Protein AF-A0A7S0KJA7-F1 (afdb_monomer_lite)

InterPro domains:
  IPR027417 P-loop containing nucleoside triphosphate hydrolase [G3DSA:3.40.50.300] (90-176)
  IPR027417 P-loop containing nucleoside triphosphate hydrolase [SSF52540] (2-174)
  IPR049730 SNF2/RAD5-like, C-terminal helicase domain [cd18793] (113-175)
  IPR050496 SNF2/RAD54 Helicase and DNA Repair [PTHR45629] (2-175)

Sequence (176 aa):
AWIPLEPAQCELYTKFCASKPVRDVVNKTGSAITCMNVLKKICDHPSTVCGTNDGDIDDTNVTDFADDENENDDDDAGARKSVAGEAALAVSTAARECSFDPGALADAEASCSSKTQFLMHMLERFRTQGHRALVFSQSQATLDVIQRNVERAGLSFLRVDGKVSADERHRRVTEL

pLDDT: mean 81.55, std 19.97, range [33.38, 97.31]

Radius of gyration: 19.19 Å; chains: 1; bounding box: 48×36×52 Å

Organism: NCBI:txid1486918

Structure (mmCIF, N/CA/C/O backbone):
data_AF-A0A7S0KJA7-F1
#
_entry.id   AF-A0A7S0KJA7-F1
#
loop_
_atom_site.group_PDB
_atom_site.id
_atom_site.type_symbol
_atom_site.label_atom_id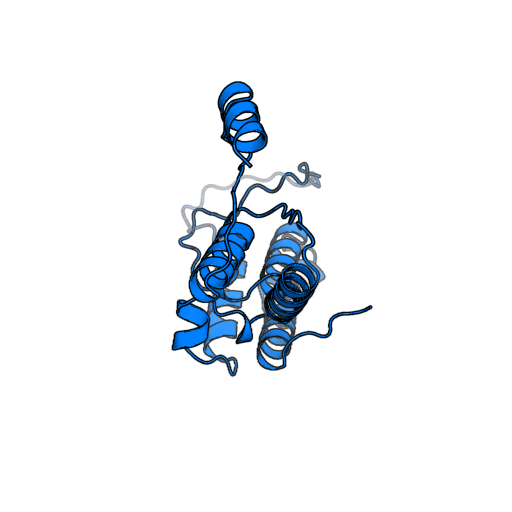
_atom_site.label_alt_id
_atom_site.label_comp_id
_atom_site.label_asym_id
_atom_site.label_entity_id
_atom_site.label_seq_id
_atom_site.pdbx_PDB_ins_code
_atom_site.Cartn_x
_atom_site.Cartn_y
_atom_site.Cartn_z
_atom_site.occupancy
_atom_site.B_iso_or_equiv
_atom_site.auth_seq_id
_atom_site.auth_comp_id
_atom_site.auth_asym_id
_atom_site.auth_atom_id
_atom_site.pdbx_PDB_model_num
ATOM 1 N N . ALA A 1 1 ? 4.912 -15.235 13.024 1.00 64.69 1 ALA A N 1
ATOM 2 C CA . ALA A 1 1 ? 4.269 -15.974 11.918 1.00 64.69 1 ALA A CA 1
ATOM 3 C C . ALA A 1 1 ? 4.645 -15.287 10.614 1.00 64.69 1 ALA A C 1
ATOM 5 O O . ALA A 1 1 ? 4.779 -14.069 10.624 1.00 64.69 1 ALA A O 1
ATOM 6 N N . TRP A 1 2 ? 4.867 -16.045 9.543 1.00 89.31 2 TRP A N 1
ATOM 7 C CA . TRP A 1 2 ? 5.149 -15.498 8.213 1.00 89.31 2 TRP A CA 1
ATOM 8 C C . TRP A 1 2 ? 3.829 -15.262 7.472 1.00 89.31 2 TRP A C 1
ATOM 10 O O . TRP A 1 2 ? 2.928 -16.090 7.584 1.00 89.31 2 TRP A O 1
ATOM 20 N N . ILE A 1 3 ? 3.711 -14.142 6.755 1.00 94.31 3 ILE A N 1
ATOM 21 C CA . ILE A 1 3 ? 2.515 -13.788 5.979 1.00 94.31 3 ILE A CA 1
ATOM 22 C C . ILE A 1 3 ? 2.831 -14.076 4.502 1.00 94.31 3 ILE A C 1
ATOM 24 O O . ILE A 1 3 ? 3.690 -13.386 3.947 1.00 94.31 3 ILE A O 1
ATOM 28 N N . PRO A 1 4 ? 2.221 -15.100 3.874 1.00 94.25 4 PRO A N 1
ATOM 29 C CA . PRO A 1 4 ? 2.377 -15.328 2.439 1.00 94.25 4 PRO A CA 1
ATOM 30 C C . PRO A 1 4 ? 1.702 -14.203 1.645 1.00 94.25 4 PRO A C 1
ATOM 32 O O . PRO A 1 4 ? 0.776 -13.578 2.151 1.00 94.25 4 PRO A O 1
ATOM 35 N N . LEU A 1 5 ? 2.167 -13.951 0.419 1.00 93.44 5 LEU A N 1
ATOM 36 C CA . LEU A 1 5 ? 1.543 -12.989 -0.495 1.00 93.44 5 LEU A CA 1
ATOM 37 C C . LEU A 1 5 ? 0.240 -13.553 -1.075 1.00 93.44 5 LEU A C 1
ATOM 39 O O . LEU A 1 5 ? 0.148 -14.749 -1.358 1.00 93.44 5 LEU A O 1
ATOM 43 N N . GLU A 1 6 ? -0.721 -12.668 -1.319 1.00 94.12 6 GLU A N 1
ATOM 44 C CA . GLU A 1 6 ? -1.989 -12.982 -1.973 1.00 94.12 6 GLU A CA 1
ATOM 45 C C . GLU A 1 6 ? -1.704 -13.397 -3.426 1.00 94.12 6 GLU A C 1
ATOM 47 O O . GLU A 1 6 ? -0.787 -12.831 -4.028 1.00 94.12 6 GLU A O 1
ATOM 52 N N . PRO A 1 7 ? -2.441 -14.338 -4.045 1.00 95.38 7 PRO A N 1
ATOM 53 C CA . PRO A 1 7 ? -2.116 -14.825 -5.387 1.00 95.38 7 PRO A CA 1
ATOM 54 C C . PRO A 1 7 ? -1.955 -13.716 -6.438 1.00 95.38 7 PRO A C 1
ATOM 56 O O . PRO A 1 7 ? -0.961 -13.713 -7.163 1.00 95.38 7 PRO A O 1
ATOM 59 N N . ALA A 1 8 ? -2.851 -12.722 -6.459 1.00 94.69 8 ALA A N 1
ATOM 60 C CA . ALA A 1 8 ? -2.749 -11.574 -7.367 1.00 94.69 8 ALA A CA 1
ATOM 61 C C . ALA A 1 8 ? -1.540 -10.667 -7.048 1.00 94.69 8 ALA A C 1
ATOM 63 O O . ALA A 1 8 ? -0.875 -10.145 -7.942 1.00 94.69 8 ALA A O 1
ATOM 64 N N . GLN A 1 9 ? -1.208 -10.514 -5.762 1.00 95.19 9 GLN A N 1
ATOM 65 C CA . GLN A 1 9 ? -0.035 -9.767 -5.297 1.00 95.19 9 GLN A CA 1
ATOM 66 C C . GLN A 1 9 ? 1.275 -10.475 -5.676 1.00 95.19 9 GLN A C 1
ATOM 68 O O . GLN A 1 9 ? 2.240 -9.824 -6.077 1.00 95.19 9 GLN A O 1
ATOM 73 N N . CYS A 1 10 ? 1.299 -11.806 -5.590 1.00 96.31 10 CYS A N 1
ATOM 74 C CA . CYS A 1 10 ? 2.405 -12.650 -6.027 1.00 96.31 10 CYS A CA 1
ATOM 75 C C . CYS A 1 10 ? 2.602 -12.558 -7.547 1.00 96.31 10 CYS A C 1
ATOM 77 O O . CYS A 1 10 ? 3.726 -12.365 -8.006 1.00 96.31 10 CYS A O 1
ATOM 79 N N . GLU A 1 11 ? 1.515 -12.604 -8.324 1.00 96.69 11 GLU A N 1
ATOM 80 C CA . GLU A 1 11 ? 1.558 -12.417 -9.777 1.00 96.69 11 GLU A CA 1
ATOM 81 C C . GLU A 1 11 ? 2.192 -11.069 -10.149 1.00 96.69 11 GLU A C 1
ATOM 83 O O . GLU A 1 11 ? 3.130 -11.026 -10.951 1.00 96.69 11 GLU A O 1
ATOM 88 N N . LEU A 1 12 ? 1.749 -9.980 -9.510 1.00 96.69 12 LEU A N 1
ATOM 89 C CA . LEU A 1 12 ? 2.311 -8.645 -9.714 1.00 96.69 12 LEU A CA 1
ATOM 90 C C . LEU A 1 12 ? 3.801 -8.593 -9.367 1.00 96.69 12 LEU A C 1
ATOM 92 O O . LEU A 1 12 ? 4.599 -8.062 -10.141 1.00 96.69 12 LEU A O 1
ATOM 96 N N . TYR A 1 13 ? 4.184 -9.169 -8.226 1.00 96.81 13 TYR A N 1
ATOM 97 C CA . TYR A 1 13 ? 5.579 -9.246 -7.798 1.00 96.81 13 TYR A CA 1
ATOM 98 C C . TYR A 1 13 ? 6.440 -9.962 -8.847 1.00 96.81 13 TYR A C 1
ATOM 100 O O . TYR A 1 13 ? 7.467 -9.436 -9.279 1.00 96.81 13 TYR A O 1
ATOM 108 N N . THR A 1 14 ? 6.008 -11.137 -9.314 1.00 97.12 14 THR A N 1
ATOM 109 C CA . THR A 1 14 ? 6.729 -11.918 -10.326 1.00 97.12 14 THR A CA 1
ATOM 110 C C . THR A 1 14 ? 6.819 -11.183 -11.662 1.00 97.12 14 THR A C 1
ATOM 112 O O . THR A 1 14 ? 7.899 -11.137 -12.254 1.00 97.12 14 THR A O 1
ATOM 115 N N . LYS A 1 15 ? 5.727 -10.562 -12.126 1.00 97.06 15 LYS A N 1
ATOM 116 C CA . LYS A 1 15 ? 5.728 -9.775 -13.368 1.00 97.06 15 LYS A CA 1
ATOM 117 C C . LYS A 1 15 ? 6.664 -8.572 -13.281 1.00 97.06 15 LYS A C 1
ATOM 119 O O . LYS A 1 15 ? 7.420 -8.326 -14.220 1.00 97.06 15 LYS A O 1
ATOM 124 N N . PHE A 1 16 ? 6.681 -7.858 -12.154 1.00 96.75 16 PHE A N 1
ATOM 125 C CA . PHE A 1 16 ? 7.612 -6.748 -11.963 1.00 96.75 16 PHE A CA 1
ATOM 126 C C . PHE A 1 16 ? 9.072 -7.224 -11.919 1.00 96.75 16 PHE A C 1
ATOM 128 O O . PHE A 1 16 ? 9.922 -6.611 -12.562 1.00 96.75 16 PHE A O 1
ATOM 135 N N . CYS A 1 17 ? 9.372 -8.354 -11.272 1.00 96.25 17 CYS A N 1
ATOM 136 C CA . CYS A 1 17 ? 10.713 -8.954 -11.296 1.00 96.25 17 CYS A CA 1
ATOM 137 C C . CYS A 1 17 ? 11.194 -9.325 -12.711 1.00 96.25 17 CYS A C 1
ATOM 139 O O . CYS A 1 17 ? 12.392 -9.279 -12.980 1.00 96.25 17 CYS A O 1
ATOM 141 N N . ALA A 1 18 ? 10.282 -9.662 -13.626 1.00 96.00 18 ALA A N 1
ATOM 142 C CA . ALA A 1 18 ? 10.599 -9.947 -15.028 1.00 96.00 18 ALA A CA 1
ATOM 143 C C . ALA A 1 18 ? 10.678 -8.687 -15.920 1.00 96.00 18 ALA A C 1
ATOM 145 O O . ALA A 1 18 ? 11.013 -8.776 -17.106 1.00 96.00 18 ALA A O 1
ATOM 146 N N . SER A 1 19 ? 10.361 -7.507 -15.381 1.00 95.62 19 SER A N 1
ATOM 147 C CA . SER A 1 19 ? 10.256 -6.265 -16.149 1.00 95.62 19 SER A CA 1
ATOM 148 C C . SER A 1 19 ? 11.617 -5.689 -16.568 1.00 95.62 19 SER A C 1
ATOM 150 O O . SER A 1 19 ? 12.672 -6.042 -16.037 1.00 95.62 19 SER A O 1
ATOM 152 N N . LYS A 1 20 ? 11.609 -4.779 -17.554 1.00 95.00 20 LYS A N 1
ATOM 153 C CA . LYS A 1 20 ? 12.817 -4.072 -18.018 1.00 95.00 20 LYS A CA 1
ATOM 154 C C . LYS A 1 20 ? 13.580 -3.365 -16.874 1.00 95.00 20 LYS A C 1
ATOM 156 O O . LYS A 1 20 ? 14.767 -3.646 -16.771 1.00 95.00 20 LYS A O 1
ATOM 161 N N . PRO A 1 21 ? 12.948 -2.571 -15.986 1.00 93.44 21 PRO A N 1
ATOM 162 C CA . PRO A 1 21 ? 13.641 -1.915 -14.872 1.00 93.44 21 PRO A CA 1
ATOM 163 C C . PRO A 1 21 ? 14.482 -2.863 -14.008 1.00 93.44 21 PRO A C 1
ATOM 165 O O . PRO A 1 21 ? 15.628 -2.560 -13.684 1.00 93.44 21 PRO A O 1
ATOM 168 N N . VAL A 1 22 ? 13.953 -4.047 -13.682 1.00 94.38 22 VAL A N 1
ATOM 169 C CA . VAL A 1 22 ? 14.683 -5.040 -12.877 1.00 94.38 22 VAL A CA 1
ATOM 170 C C . VAL A 1 22 ? 15.817 -5.680 -13.679 1.00 94.38 22 VAL A C 1
ATOM 172 O O . VAL A 1 22 ? 16.909 -5.873 -13.148 1.00 94.38 22 VAL A O 1
ATOM 175 N N . ARG A 1 23 ? 15.611 -5.953 -14.973 1.00 94.44 23 ARG A N 1
ATOM 176 C CA . ARG A 1 23 ? 16.692 -6.421 -15.859 1.00 94.44 23 ARG A CA 1
ATOM 177 C C . ARG A 1 23 ? 17.814 -5.391 -15.987 1.00 94.44 23 ARG A C 1
ATOM 179 O O . ARG A 1 23 ? 18.981 -5.770 -15.962 1.00 94.44 23 ARG A O 1
ATOM 186 N N . ASP A 1 24 ? 17.477 -4.108 -16.071 1.00 93.19 24 ASP A N 1
ATOM 187 C CA . ASP A 1 24 ? 18.458 -3.026 -16.157 1.00 93.19 24 ASP A CA 1
ATOM 188 C C . ASP A 1 24 ? 19.284 -2.932 -14.861 1.00 93.19 24 ASP A C 1
ATOM 190 O O . ASP A 1 24 ? 20.502 -2.759 -14.929 1.00 93.19 24 ASP A O 1
ATOM 194 N N . VAL A 1 25 ? 18.668 -3.153 -13.689 1.00 92.81 25 VAL A N 1
ATOM 195 C CA . VAL A 1 25 ? 19.376 -3.293 -12.399 1.00 92.81 25 VAL A CA 1
ATOM 196 C C . VAL A 1 25 ? 20.331 -4.486 -12.398 1.00 92.81 25 VAL A C 1
ATOM 198 O O . VAL A 1 25 ? 21.488 -4.338 -12.009 1.00 92.81 25 VAL A O 1
ATOM 201 N N . VAL A 1 26 ? 19.887 -5.660 -12.860 1.00 91.31 26 VAL A N 1
ATOM 202 C CA . VAL A 1 26 ? 20.742 -6.861 -12.954 1.00 91.31 26 VAL A CA 1
ATOM 203 C C . VAL A 1 26 ? 21.947 -6.616 -13.871 1.00 91.31 26 VAL A C 1
ATOM 205 O O . VAL A 1 26 ? 23.046 -7.087 -13.582 1.00 91.31 26 VAL A O 1
ATOM 208 N N . ASN A 1 27 ? 21.767 -5.817 -14.924 1.00 92.75 27 ASN A N 1
ATOM 209 C CA . ASN A 1 27 ? 22.825 -5.412 -15.848 1.00 92.75 27 ASN A CA 1
ATOM 210 C C . ASN A 1 27 ? 23.656 -4.206 -15.366 1.00 92.75 27 ASN A C 1
ATOM 212 O O . ASN A 1 27 ? 24.462 -3.697 -16.138 1.00 92.75 27 ASN A O 1
ATOM 216 N N . LYS A 1 28 ? 23.489 -3.749 -14.113 1.00 90.44 28 LYS A N 1
ATOM 217 C CA . LYS A 1 28 ? 24.178 -2.579 -13.520 1.00 90.44 28 LYS A CA 1
ATOM 218 C C . LYS A 1 28 ? 23.927 -1.247 -14.245 1.00 90.44 28 LYS A C 1
ATOM 220 O O . LYS A 1 28 ? 24.739 -0.336 -14.182 1.00 90.44 28 LYS A O 1
ATOM 225 N N . THR A 1 29 ? 22.794 -1.138 -14.931 1.00 87.38 29 THR A N 1
ATOM 226 C CA . THR A 1 29 ? 22.377 0.053 -15.700 1.00 87.38 29 THR A CA 1
ATOM 227 C C . THR A 1 29 ? 21.133 0.738 -15.126 1.00 87.38 29 THR A C 1
ATOM 229 O O . THR A 1 29 ? 20.703 1.765 -15.638 1.00 87.38 29 THR A O 1
ATOM 232 N N . GLY A 1 30 ? 20.535 0.173 -14.072 1.00 87.25 30 GLY A N 1
ATOM 233 C CA . GLY A 1 30 ? 19.319 0.677 -13.431 1.00 87.25 30 GLY A CA 1
ATOM 234 C C . GLY A 1 30 ? 19.496 0.955 -11.937 1.00 87.25 30 GLY A C 1
ATOM 235 O O . GLY A 1 30 ? 20.479 0.557 -11.318 1.00 87.25 30 GLY A O 1
ATOM 236 N N . SER A 1 31 ? 18.493 1.592 -11.327 1.00 91.69 31 SER A N 1
ATOM 237 C CA . SER A 1 31 ? 18.474 1.911 -9.893 1.00 91.69 31 SER A CA 1
ATOM 238 C C . SER A 1 31 ? 17.889 0.757 -9.074 1.00 91.69 31 SER A C 1
ATOM 240 O O . SER A 1 31 ? 16.672 0.529 -9.061 1.00 91.69 31 SER A O 1
ATOM 242 N N . ALA A 1 32 ? 18.755 0.036 -8.354 1.00 93.00 32 ALA A N 1
ATOM 243 C CA . ALA A 1 32 ? 18.346 -1.056 -7.469 1.00 93.00 32 ALA A CA 1
ATOM 244 C C . ALA A 1 32 ? 17.396 -0.574 -6.362 1.00 93.00 32 ALA A C 1
ATOM 246 O O . ALA A 1 32 ? 16.415 -1.249 -6.049 1.00 93.00 32 ALA A O 1
ATOM 247 N N . ILE A 1 33 ? 17.651 0.619 -5.815 1.00 90.94 33 ILE A N 1
ATOM 248 C CA . ILE A 1 33 ? 16.838 1.242 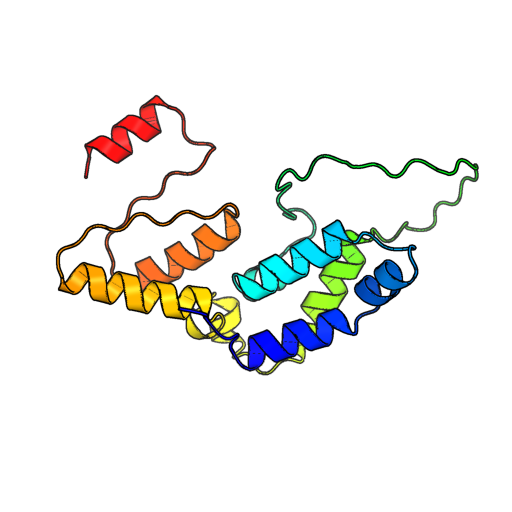-4.763 1.00 90.94 33 ILE A CA 1
ATOM 249 C C . ILE A 1 33 ? 15.416 1.506 -5.267 1.00 90.94 33 ILE A C 1
ATOM 251 O O . ILE A 1 33 ? 14.451 1.151 -4.592 1.00 90.94 33 ILE A O 1
ATOM 255 N N . THR A 1 34 ? 15.274 2.042 -6.483 1.00 91.81 34 THR A N 1
ATOM 256 C CA . THR A 1 34 ? 13.963 2.287 -7.105 1.00 91.81 34 THR A CA 1
ATOM 257 C C . THR A 1 34 ? 13.163 0.992 -7.231 1.00 91.81 34 THR A C 1
ATOM 259 O O . THR A 1 34 ? 12.028 0.914 -6.757 1.00 91.81 34 THR A O 1
ATOM 262 N N . CYS A 1 35 ? 13.762 -0.057 -7.805 1.00 93.38 35 CYS A N 1
ATOM 263 C CA . CYS A 1 35 ? 13.092 -1.351 -7.950 1.00 93.38 35 CYS A CA 1
ATOM 264 C C . CYS A 1 35 ? 12.742 -1.962 -6.587 1.00 93.38 35 CYS A C 1
ATOM 266 O O . CYS A 1 35 ? 11.647 -2.491 -6.407 1.00 93.38 35 CYS A O 1
ATOM 268 N N . MET A 1 36 ? 13.631 -1.841 -5.601 1.00 93.94 36 MET A N 1
ATOM 269 C CA . MET A 1 36 ? 13.389 -2.322 -4.244 1.00 93.94 36 MET A CA 1
ATOM 270 C C . MET A 1 36 ? 12.223 -1.593 -3.572 1.00 93.94 36 MET A C 1
ATOM 272 O O . MET A 1 36 ? 11.408 -2.232 -2.908 1.00 93.94 36 MET A O 1
ATOM 276 N N . ASN A 1 37 ? 12.101 -0.280 -3.762 1.00 91.81 37 ASN A N 1
ATOM 277 C CA . ASN A 1 37 ? 10.992 0.501 -3.220 1.00 91.81 37 ASN A CA 1
ATOM 278 C C . ASN A 1 37 ? 9.659 0.119 -3.874 1.00 91.81 37 ASN A C 1
ATOM 280 O O . ASN A 1 37 ? 8.661 -0.018 -3.169 1.00 91.81 37 ASN A O 1
ATOM 284 N N . VAL A 1 38 ? 9.642 -0.151 -5.183 1.00 94.06 38 VAL A N 1
ATOM 285 C CA . VAL A 1 38 ? 8.450 -0.696 -5.855 1.00 94.06 38 VAL A CA 1
ATOM 286 C C . VAL A 1 38 ? 8.074 -2.064 -5.281 1.00 94.06 38 VAL A C 1
ATOM 288 O O . VAL A 1 38 ? 6.918 -2.274 -4.921 1.00 94.06 38 VAL A O 1
ATOM 291 N N . LEU A 1 39 ? 9.040 -2.973 -5.105 1.00 95.31 39 LEU A N 1
ATOM 292 C CA . LEU A 1 39 ? 8.797 -4.292 -4.505 1.00 95.31 39 LEU A CA 1
ATOM 293 C C . LEU A 1 39 ? 8.253 -4.187 -3.071 1.00 95.31 39 LEU A C 1
ATOM 295 O O . LEU A 1 39 ? 7.325 -4.911 -2.713 1.00 95.31 39 LEU A O 1
ATOM 299 N N . LYS A 1 40 ? 8.781 -3.264 -2.255 1.00 94.06 40 LYS A N 1
ATOM 300 C CA . LYS A 1 40 ? 8.253 -2.986 -0.907 1.00 94.06 40 LYS A CA 1
ATOM 301 C C . LYS A 1 40 ? 6.794 -2.532 -0.969 1.00 94.06 40 LYS A C 1
ATOM 303 O O . LYS A 1 40 ? 5.964 -3.111 -0.273 1.00 94.06 40 LYS A O 1
ATOM 308 N N . LYS A 1 41 ? 6.475 -1.572 -1.844 1.00 93.44 41 LYS A N 1
ATOM 309 C CA . LYS A 1 41 ? 5.111 -1.057 -2.027 1.00 93.44 41 LYS A CA 1
ATOM 310 C C . LYS A 1 41 ? 4.139 -2.140 -2.510 1.00 93.44 41 LYS A C 1
ATOM 312 O O . LYS A 1 41 ? 3.040 -2.234 -1.969 1.00 93.44 41 LYS A O 1
ATOM 317 N N . ILE A 1 42 ? 4.552 -3.009 -3.442 1.00 94.81 42 ILE A N 1
ATOM 318 C CA . ILE A 1 42 ? 3.761 -4.184 -3.857 1.00 94.81 42 ILE A CA 1
ATOM 319 C C . ILE A 1 42 ? 3.430 -5.040 -2.635 1.00 94.81 42 ILE A C 1
ATOM 321 O O . ILE A 1 42 ? 2.270 -5.393 -2.453 1.00 94.81 42 ILE A O 1
ATOM 325 N N . CYS A 1 43 ? 4.422 -5.343 -1.789 1.00 94.25 43 CYS A N 1
ATOM 326 C CA . CYS A 1 43 ? 4.247 -6.144 -0.577 1.00 94.25 43 CYS A CA 1
ATOM 327 C C . CYS A 1 43 ? 3.390 -5.462 0.503 1.00 94.25 43 CYS A C 1
ATOM 329 O O . CYS A 1 43 ? 2.804 -6.164 1.325 1.00 94.25 43 CYS A O 1
ATOM 331 N N . ASP A 1 44 ? 3.370 -4.130 0.576 1.00 93.50 44 ASP A N 1
ATOM 332 C CA . ASP A 1 44 ? 2.537 -3.376 1.522 1.00 93.50 44 ASP A CA 1
ATOM 333 C C . ASP A 1 44 ? 1.093 -3.297 1.038 1.00 93.50 44 ASP A C 1
ATOM 335 O O . ASP A 1 44 ? 0.196 -3.812 1.709 1.00 93.50 44 ASP A O 1
ATOM 339 N N . HIS A 1 45 ? 0.859 -2.722 -0.142 1.00 94.69 45 HIS A N 1
ATOM 340 C CA . HIS A 1 45 ? -0.446 -2.756 -0.789 1.00 94.69 45 HIS A CA 1
ATOM 341 C C . HIS A 1 45 ? -0.363 -2.401 -2.289 1.00 94.69 45 HIS A C 1
ATOM 343 O O . HIS A 1 45 ? 0.094 -1.302 -2.618 1.00 94.69 45 HIS A O 1
ATOM 349 N N . PRO A 1 46 ? -0.885 -3.235 -3.212 1.00 93.69 46 PRO A N 1
ATOM 350 C CA . PRO A 1 46 ? -0.810 -2.989 -4.660 1.00 93.69 46 PRO A CA 1
ATOM 351 C C . PRO A 1 46 ? -1.415 -1.658 -5.137 1.00 93.69 46 PRO A C 1
ATOM 353 O O . PRO A 1 46 ? -0.905 -1.054 -6.077 1.00 93.69 46 PRO A O 1
ATOM 356 N N . SER A 1 47 ? -2.450 -1.130 -4.475 1.00 93.12 47 SER A N 1
ATOM 357 C CA . SER A 1 47 ? -3.020 0.181 -4.849 1.00 93.12 47 SER A CA 1
ATOM 358 C C . SER A 1 47 ? -2.006 1.335 -4.752 1.00 93.12 47 SER A C 1
ATOM 360 O O . SER A 1 47 ? -2.114 2.307 -5.497 1.00 93.12 47 SER A O 1
ATOM 362 N N . THR A 1 48 ? -0.976 1.208 -3.905 1.00 90.31 48 THR A N 1
ATOM 363 C CA . THR A 1 48 ? 0.063 2.237 -3.712 1.00 90.31 48 THR A CA 1
ATOM 364 C C . THR A 1 48 ? 1.047 2.343 -4.878 1.00 90.31 48 THR A C 1
ATOM 366 O O . THR A 1 48 ? 1.758 3.339 -4.975 1.00 90.31 48 THR A O 1
ATOM 369 N N . VAL A 1 49 ? 1.094 1.342 -5.764 1.00 86.38 49 VAL A N 1
ATOM 370 C CA . VAL A 1 49 ? 1.885 1.364 -7.011 1.00 86.38 49 VAL A CA 1
ATOM 371 C C . VAL A 1 49 ? 1.024 1.567 -8.259 1.00 86.38 49 VAL A C 1
ATOM 373 O O . VAL A 1 49 ? 1.548 1.809 -9.343 1.00 86.38 49 VAL A O 1
ATOM 376 N N . CYS A 1 50 ? -0.301 1.467 -8.123 1.00 74.75 50 CYS A N 1
ATOM 377 C CA . CYS A 1 50 ? -1.244 1.618 -9.234 1.00 74.75 50 CYS A CA 1
ATOM 378 C C . CYS A 1 50 ? -1.806 3.041 -9.363 1.00 74.75 50 CYS A C 1
ATOM 380 O O . CYS A 1 50 ? -2.315 3.387 -10.424 1.00 74.75 50 CYS A O 1
ATOM 382 N N . GLY A 1 51 ? -1.743 3.849 -8.298 1.00 60.84 51 GLY A N 1
ATOM 383 C CA . GLY A 1 51 ? -2.329 5.194 -8.243 1.00 60.84 51 GLY A CA 1
ATOM 384 C C . GLY A 1 51 ? -1.330 6.351 -8.172 1.00 60.84 51 GLY A C 1
ATOM 385 O O . GLY A 1 51 ? -1.754 7.489 -7.984 1.00 60.84 51 GLY A O 1
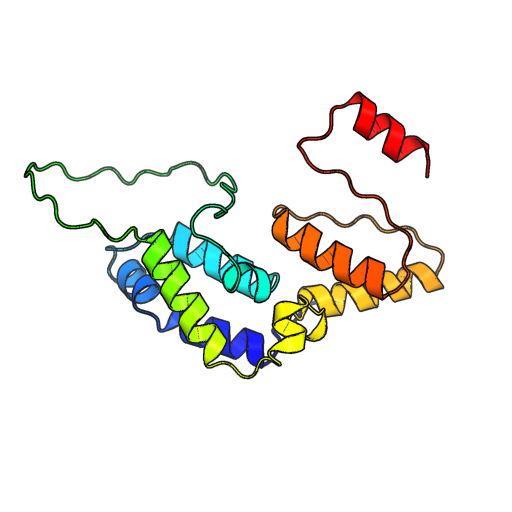ATOM 386 N N . THR A 1 52 ? -0.022 6.102 -8.275 1.00 49.59 52 THR A N 1
ATOM 387 C CA . THR A 1 52 ? 0.969 7.184 -8.224 1.00 49.59 52 THR A CA 1
ATOM 388 C C . THR A 1 52 ? 0.909 7.998 -9.510 1.00 49.59 52 THR A C 1
ATOM 390 O O . THR A 1 52 ? 1.443 7.586 -10.537 1.00 49.59 52 THR A O 1
ATOM 393 N N . ASN A 1 53 ? 0.294 9.179 -9.432 1.00 41.81 53 ASN A N 1
ATOM 394 C CA . ASN A 1 53 ? 0.760 10.308 -10.228 1.00 41.81 53 ASN A CA 1
ATOM 395 C C . ASN A 1 53 ? 2.249 10.513 -9.891 1.00 41.81 53 ASN A C 1
ATOM 397 O O . ASN A 1 53 ? 2.627 10.379 -8.727 1.00 41.81 53 ASN A O 1
ATOM 401 N N . ASP A 1 54 ? 3.061 10.805 -10.905 1.00 40.31 54 ASP A N 1
ATOM 402 C CA . ASP A 1 54 ? 4.538 10.864 -10.956 1.00 40.31 54 ASP A CA 1
ATOM 403 C C . ASP A 1 54 ? 5.294 11.629 -9.829 1.00 40.31 54 ASP A C 1
ATOM 405 O O . ASP A 1 54 ? 6.514 11.751 -9.898 1.00 40.31 54 ASP A O 1
ATOM 409 N N . GLY A 1 55 ? 4.629 12.151 -8.790 1.00 40.91 55 GLY A N 1
ATOM 410 C CA . GLY A 1 55 ? 5.216 13.013 -7.754 1.00 40.91 55 GLY A CA 1
ATOM 411 C C . GLY A 1 55 ? 5.361 12.429 -6.340 1.00 40.91 55 GLY A C 1
ATOM 412 O O . GLY A 1 55 ? 6.112 12.998 -5.559 1.00 40.91 55 GLY A O 1
ATOM 413 N N . ASP A 1 56 ? 4.702 11.313 -5.998 1.00 41.25 56 ASP A N 1
ATOM 414 C CA . ASP A 1 56 ? 4.681 10.771 -4.618 1.00 41.25 56 ASP A CA 1
ATOM 415 C C . ASP A 1 56 ? 5.461 9.447 -4.478 1.00 41.25 56 ASP A C 1
ATOM 417 O O . ASP A 1 56 ? 5.050 8.483 -3.810 1.00 41.25 56 ASP A O 1
ATOM 421 N N . ILE A 1 57 ? 6.637 9.365 -5.104 1.00 49.97 57 ILE A N 1
ATOM 422 C CA . ILE A 1 57 ? 7.662 8.455 -4.588 1.00 49.97 57 ILE A CA 1
ATOM 423 C C . ILE A 1 57 ? 8.179 9.118 -3.321 1.00 49.97 57 ILE A C 1
ATOM 425 O O . ILE A 1 57 ? 9.105 9.911 -3.365 1.00 49.97 57 ILE A O 1
ATOM 429 N N . ASP A 1 58 ? 7.494 8.824 -2.216 1.00 41.59 58 ASP A N 1
ATOM 430 C CA . ASP A 1 58 ? 7.938 9.103 -0.857 1.00 41.59 58 ASP A CA 1
ATOM 431 C C . ASP A 1 58 ? 9.455 8.883 -0.788 1.00 41.59 58 ASP A C 1
ATOM 433 O O . ASP A 1 58 ? 9.926 7.750 -0.961 1.00 41.59 58 ASP A O 1
ATOM 437 N N . ASP A 1 59 ? 10.185 9.988 -0.608 1.00 42.06 59 ASP A N 1
ATOM 438 C CA . ASP A 1 59 ? 11.590 10.074 -0.219 1.00 42.06 59 ASP A CA 1
ATOM 439 C C . ASP A 1 59 ? 11.737 9.415 1.159 1.00 42.06 59 ASP A C 1
ATOM 441 O O . ASP A 1 59 ? 12.083 10.039 2.168 1.00 42.06 59 ASP A O 1
ATOM 445 N N . THR A 1 60 ? 11.450 8.116 1.245 1.00 40.72 60 THR A N 1
ATOM 446 C CA . THR A 1 60 ? 11.851 7.297 2.374 1.00 40.72 60 THR A CA 1
ATOM 447 C C . THR A 1 60 ? 13.361 7.191 2.287 1.00 40.72 60 THR A C 1
ATOM 449 O O . THR A 1 60 ? 13.880 6.245 1.697 1.00 40.72 60 THR A O 1
ATOM 452 N N . ASN A 1 61 ? 14.022 8.225 2.812 1.00 39.62 61 ASN A N 1
ATOM 453 C CA . ASN A 1 61 ? 15.417 8.334 3.207 1.00 39.62 61 ASN A CA 1
ATOM 454 C C . ASN A 1 61 ? 16.131 6.976 3.218 1.00 39.62 61 ASN A C 1
ATOM 456 O O . ASN A 1 61 ? 16.254 6.320 4.253 1.00 39.62 61 ASN A O 1
ATOM 460 N N . VAL A 1 62 ? 16.635 6.572 2.058 1.00 40.09 62 VAL A N 1
ATOM 461 C CA . VAL A 1 62 ? 17.861 5.797 1.977 1.00 40.09 62 VAL A CA 1
ATOM 462 C C . VAL A 1 62 ? 18.831 6.789 1.389 1.00 40.09 62 VAL A C 1
ATOM 464 O O . VAL A 1 62 ? 18.716 7.155 0.224 1.00 40.09 62 VAL A O 1
ATOM 467 N N . THR A 1 63 ? 19.686 7.304 2.267 1.00 33.38 63 THR A N 1
ATOM 468 C CA . THR A 1 63 ? 20.826 8.141 1.924 1.00 33.38 63 THR A CA 1
ATOM 469 C C . THR A 1 63 ? 21.454 7.638 0.639 1.00 33.38 63 THR A C 1
ATOM 471 O O . THR A 1 63 ? 21.819 6.464 0.544 1.00 33.38 63 THR A O 1
ATOM 474 N N . ASP A 1 64 ? 21.515 8.554 -0.313 1.00 33.41 64 ASP A N 1
ATOM 475 C CA . ASP A 1 64 ? 22.294 8.517 -1.532 1.00 33.41 64 ASP A CA 1
ATOM 476 C C . ASP A 1 64 ? 23.669 7.883 -1.260 1.00 33.41 64 ASP A C 1
ATOM 478 O O . ASP A 1 64 ? 24.592 8.526 -0.763 1.00 33.41 64 ASP A O 1
ATOM 482 N N . PHE A 1 65 ? 23.788 6.581 -1.516 1.00 34.50 65 PHE A N 1
ATOM 483 C CA . PHE A 1 65 ? 25.070 6.002 -1.881 1.00 34.50 65 PHE A CA 1
ATOM 484 C C . PHE A 1 65 ? 25.150 6.195 -3.385 1.00 34.50 65 PHE A C 1
ATOM 486 O O . PHE A 1 65 ? 24.808 5.305 -4.163 1.00 34.50 65 PHE A O 1
ATOM 493 N N . ALA A 1 66 ? 25.497 7.423 -3.760 1.00 38.22 66 ALA A N 1
ATOM 494 C CA . ALA A 1 66 ? 25.975 7.729 -5.084 1.00 38.22 66 ALA A CA 1
ATOM 495 C C . ALA A 1 66 ? 27.200 6.839 -5.324 1.00 38.22 66 ALA A C 1
ATOM 497 O O . ALA A 1 66 ? 28.261 7.060 -4.739 1.00 38.22 66 ALA A O 1
ATOM 498 N N . ASP A 1 67 ? 27.030 5.806 -6.148 1.00 34.53 67 ASP A N 1
ATOM 499 C CA . ASP A 1 67 ? 28.149 5.252 -6.895 1.00 34.53 67 ASP A CA 1
ATOM 500 C C . ASP A 1 67 ? 28.517 6.320 -7.931 1.00 34.53 67 ASP A C 1
ATOM 502 O O . ASP A 1 67 ? 27.910 6.445 -8.998 1.00 34.53 67 ASP A O 1
ATOM 506 N N . ASP A 1 68 ? 29.461 7.160 -7.519 1.00 44.12 68 ASP A N 1
ATOM 507 C CA . ASP A 1 68 ? 30.323 7.938 -8.391 1.00 44.12 68 ASP A CA 1
ATOM 508 C C . ASP A 1 68 ? 31.005 6.978 -9.378 1.00 44.12 68 ASP A C 1
ATOM 510 O O . ASP A 1 68 ? 31.634 6.011 -8.954 1.00 44.12 68 ASP A O 1
ATOM 514 N N . GLU A 1 69 ? 30.779 7.194 -10.676 1.00 41.25 69 GLU A N 1
ATOM 515 C CA . GLU A 1 69 ? 31.787 7.154 -11.748 1.00 41.25 69 GLU A CA 1
ATOM 516 C C . GLU A 1 69 ? 31.104 7.139 -13.133 1.00 41.25 69 GLU A C 1
ATOM 518 O O . GLU A 1 69 ? 30.751 6.086 -13.674 1.00 41.25 69 GLU A O 1
ATOM 523 N N . ASN A 1 70 ? 30.940 8.321 -13.739 1.00 34.59 70 ASN A N 1
ATOM 524 C CA . ASN A 1 70 ? 31.629 8.713 -14.984 1.00 34.59 70 ASN A CA 1
ATOM 525 C C . ASN A 1 70 ? 31.026 9.992 -15.589 1.00 34.59 70 ASN A C 1
ATOM 527 O O . ASN A 1 70 ? 29.868 10.029 -16.010 1.00 34.59 70 ASN A O 1
ATOM 531 N N . GLU A 1 71 ? 31.874 11.016 -15.683 1.00 52.22 71 GLU A N 1
ATOM 532 C CA . GLU A 1 71 ? 31.729 12.180 -16.557 1.00 52.22 71 GLU A CA 1
ATOM 533 C C . GLU A 1 71 ? 31.684 11.753 -18.034 1.00 52.22 71 GLU A C 1
ATOM 535 O O . GLU A 1 71 ? 32.445 10.878 -18.449 1.00 52.22 71 GLU A O 1
ATOM 540 N N . ASN A 1 72 ? 30.818 12.386 -18.832 1.00 35.66 72 ASN A N 1
ATOM 541 C CA . ASN A 1 72 ? 31.177 13.027 -20.105 1.00 35.66 72 ASN A CA 1
ATOM 542 C C . ASN A 1 72 ? 29.967 13.770 -20.702 1.00 35.66 72 ASN A C 1
ATOM 544 O O . ASN A 1 72 ? 28.838 13.275 -20.682 1.00 35.66 72 ASN A O 1
ATOM 548 N N .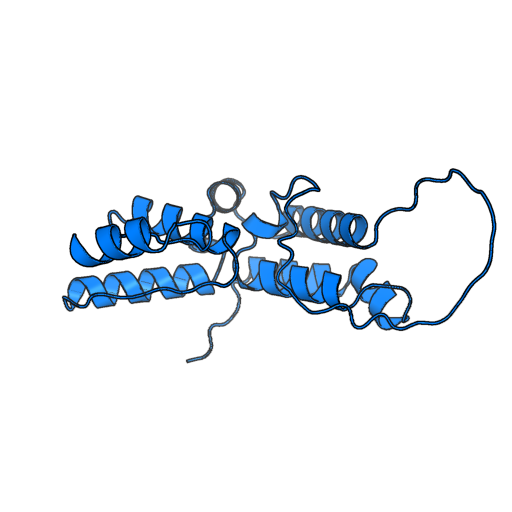 ASP A 1 73 ? 30.259 14.968 -21.206 1.00 52.31 73 ASP A N 1
ATOM 549 C CA . ASP A 1 73 ? 29.388 15.900 -21.923 1.00 52.31 73 ASP A CA 1
ATOM 550 C C . ASP A 1 73 ? 28.665 15.272 -23.127 1.00 52.31 73 ASP A C 1
ATOM 552 O O . ASP A 1 73 ? 29.261 14.505 -23.879 1.00 52.31 73 ASP A O 1
ATOM 556 N N . ASP A 1 74 ? 27.399 15.649 -23.332 1.00 39.53 74 ASP A N 1
ATOM 557 C CA . ASP A 1 74 ? 26.930 16.245 -24.593 1.00 39.53 74 ASP A CA 1
ATOM 558 C C . ASP A 1 74 ? 25.442 16.636 -24.486 1.00 39.53 74 ASP A C 1
ATOM 560 O O . ASP A 1 74 ? 24.589 15.884 -23.997 1.00 39.53 74 ASP A O 1
ATOM 564 N N . ASP A 1 75 ? 25.144 17.852 -24.942 1.00 47.47 75 ASP A N 1
ATOM 565 C CA . ASP A 1 75 ? 23.807 18.421 -25.097 1.00 47.47 75 ASP A CA 1
ATOM 566 C C . ASP A 1 75 ? 22.974 17.603 -26.107 1.00 47.47 75 ASP A C 1
ATOM 568 O O . ASP A 1 75 ? 23.076 17.801 -27.317 1.00 47.47 75 ASP A O 1
ATOM 572 N N . ASP A 1 76 ? 22.086 16.728 -25.624 1.00 39.75 76 ASP A N 1
ATOM 573 C CA . ASP A 1 76 ? 20.970 16.201 -26.419 1.00 39.75 76 ASP A CA 1
ATOM 574 C C . ASP A 1 76 ? 19.652 16.334 -25.648 1.00 39.75 76 ASP A C 1
ATOM 576 O O . ASP A 1 76 ? 19.414 15.697 -24.618 1.00 39.75 76 ASP A O 1
ATOM 580 N N . ALA A 1 77 ? 18.770 17.186 -26.170 1.00 42.44 77 ALA A N 1
ATOM 581 C CA . ALA A 1 77 ? 17.423 17.448 -25.674 1.00 42.44 77 ALA A CA 1
ATOM 582 C C . ALA A 1 77 ? 16.445 16.304 -26.025 1.00 42.44 77 ALA A C 1
ATOM 584 O O . ALA A 1 77 ? 15.312 16.536 -26.454 1.00 42.44 77 ALA A O 1
ATOM 585 N N . GLY A 1 78 ? 16.875 15.057 -25.833 1.00 41.16 78 GLY A N 1
ATOM 586 C CA . GLY A 1 78 ? 16.040 13.864 -25.841 1.00 41.16 78 GLY A CA 1
ATOM 587 C C . GLY A 1 78 ? 15.561 13.569 -24.422 1.00 41.16 78 GLY A C 1
ATOM 588 O O . GLY A 1 78 ? 16.362 13.464 -23.498 1.00 41.16 78 GLY A O 1
ATOM 589 N N . ALA A 1 79 ? 14.247 13.455 -24.224 1.00 45.50 79 ALA A N 1
ATOM 590 C CA . ALA A 1 79 ? 13.626 13.179 -22.929 1.00 45.50 79 ALA A CA 1
ATOM 591 C C . ALA A 1 79 ? 14.324 12.018 -22.189 1.00 45.50 79 ALA A C 1
ATOM 593 O O . ALA A 1 79 ? 14.088 10.848 -22.496 1.00 45.50 79 ALA A O 1
ATOM 594 N N . ARG A 1 80 ? 15.169 12.335 -21.197 1.00 49.81 80 ARG A N 1
ATOM 595 C CA . ARG A 1 80 ? 15.739 11.349 -20.272 1.00 49.81 80 ARG A CA 1
ATOM 596 C C . ARG A 1 80 ? 14.566 10.703 -19.534 1.00 49.81 80 ARG A C 1
ATOM 598 O O . ARG A 1 80 ? 14.016 11.294 -18.606 1.00 49.81 80 ARG A O 1
ATOM 605 N N . LYS A 1 81 ? 14.125 9.518 -19.971 1.00 61.50 81 LYS A N 1
ATOM 606 C CA . LYS A 1 81 ? 13.147 8.725 -19.219 1.00 61.50 81 LYS A CA 1
ATOM 607 C C . LYS A 1 81 ? 13.761 8.434 -17.856 1.00 61.50 81 LYS A C 1
ATOM 609 O O . LYS A 1 81 ? 14.772 7.746 -17.761 1.00 61.50 81 LYS A O 1
ATOM 614 N N . SER A 1 82 ? 13.177 9.006 -16.808 1.00 82.56 82 SER A N 1
ATOM 615 C CA . SER A 1 82 ? 13.608 8.731 -15.441 1.00 82.56 82 SER A CA 1
ATOM 616 C C . SER A 1 82 ? 13.450 7.237 -15.152 1.00 82.56 82 SER A C 1
ATOM 618 O O . SER A 1 82 ? 12.392 6.666 -15.424 1.00 82.56 82 SER A O 1
ATOM 620 N N . VAL A 1 83 ? 14.475 6.616 -14.560 1.00 81.94 83 VAL A N 1
ATOM 621 C CA . VAL A 1 83 ? 14.449 5.208 -14.116 1.00 81.94 83 VAL A CA 1
ATOM 622 C C . VAL A 1 83 ? 13.245 4.941 -13.204 1.00 81.94 83 VAL A C 1
ATOM 624 O O . VAL A 1 83 ? 12.627 3.878 -13.271 1.00 81.94 83 VAL A O 1
ATOM 627 N N . ALA A 1 84 ? 12.865 5.934 -12.396 1.00 85.62 84 ALA A N 1
ATOM 628 C CA . ALA A 1 84 ? 11.675 5.886 -11.558 1.00 85.62 84 ALA A CA 1
ATOM 629 C C . ALA A 1 84 ? 10.377 5.837 -12.377 1.00 85.62 84 ALA A C 1
ATOM 631 O O . ALA A 1 84 ? 9.504 5.023 -12.079 1.00 85.62 84 ALA A O 1
ATOM 632 N N . GLY A 1 85 ? 10.278 6.638 -13.441 1.00 86.50 85 GLY A N 1
ATOM 633 C CA . GLY A 1 85 ? 9.128 6.633 -14.348 1.00 86.50 85 GLY A CA 1
ATOM 634 C C . GLY A 1 85 ? 8.999 5.316 -15.118 1.00 86.50 85 GLY A C 1
ATOM 635 O O . GLY A 1 85 ? 7.898 4.792 -15.275 1.00 86.50 85 GLY A O 1
ATOM 636 N N . GLU A 1 86 ? 10.117 4.716 -15.538 1.00 89.12 86 GLU A N 1
ATOM 637 C CA . GLU A 1 86 ? 10.093 3.394 -16.176 1.00 89.12 86 GLU A CA 1
ATOM 638 C C . GLU A 1 86 ? 9.648 2.292 -15.207 1.00 89.12 86 GLU A C 1
ATOM 640 O O . GLU A 1 86 ? 8.847 1.431 -15.579 1.00 89.12 86 GLU A O 1
ATOM 645 N N . ALA A 1 87 ? 10.122 2.331 -13.957 1.00 90.62 87 ALA A N 1
ATOM 646 C CA . ALA A 1 87 ? 9.699 1.407 -12.909 1.00 90.62 87 ALA A CA 1
ATOM 647 C C . ALA A 1 87 ? 8.208 1.554 -12.576 1.00 90.62 87 ALA A C 1
ATOM 649 O O . ALA A 1 87 ? 7.504 0.543 -12.504 1.00 90.62 87 ALA A O 1
ATOM 650 N N . ALA A 1 88 ? 7.720 2.790 -12.438 1.00 90.12 88 ALA A N 1
ATOM 651 C CA . ALA A 1 88 ? 6.311 3.095 -12.205 1.00 90.12 88 ALA A CA 1
ATOM 652 C C . ALA A 1 88 ? 5.429 2.584 -13.356 1.00 90.12 88 ALA A C 1
ATOM 654 O O . ALA A 1 88 ? 4.477 1.837 -13.134 1.00 90.12 88 ALA A O 1
ATOM 655 N N . LEU A 1 89 ? 5.797 2.882 -14.604 1.00 90.25 89 LEU A N 1
ATOM 656 C CA . LEU A 1 89 ? 5.048 2.417 -15.769 1.00 90.25 89 LEU A CA 1
ATOM 657 C C . LEU A 1 89 ? 5.028 0.885 -15.868 1.00 90.25 89 LEU A C 1
ATOM 659 O O . LEU A 1 89 ? 3.987 0.298 -16.175 1.00 90.25 89 LEU A O 1
ATOM 663 N N . ALA A 1 90 ? 6.158 0.226 -15.594 1.00 93.44 90 ALA A N 1
ATOM 664 C CA . ALA A 1 90 ? 6.253 -1.228 -15.620 1.00 93.44 90 ALA A CA 1
ATOM 665 C C . ALA A 1 90 ? 5.344 -1.883 -14.570 1.00 93.44 90 ALA A C 1
ATOM 667 O O . ALA A 1 90 ? 4.617 -2.821 -14.902 1.00 93.44 90 ALA A O 1
ATOM 668 N N . VAL A 1 91 ? 5.342 -1.385 -13.327 1.00 93.31 91 VAL A N 1
ATOM 669 C CA . VAL A 1 91 ? 4.491 -1.948 -12.268 1.00 93.31 91 VAL A CA 1
ATOM 670 C C . VAL A 1 91 ? 3.011 -1.665 -12.511 1.00 93.31 91 VAL A C 1
ATOM 672 O O . VAL A 1 91 ? 2.198 -2.573 -12.355 1.00 93.31 91 VAL A O 1
ATOM 675 N N . SER A 1 92 ? 2.643 -0.465 -12.970 1.00 90.56 92 SER A N 1
ATOM 676 C CA . SER A 1 92 ? 1.245 -0.154 -13.288 1.00 90.56 92 SER A CA 1
ATOM 677 C C . SER A 1 92 ? 0.732 -0.976 -14.474 1.00 90.56 92 SER A C 1
ATOM 679 O O . SER A 1 92 ? -0.411 -1.427 -14.460 1.00 90.56 92 SER A O 1
ATOM 681 N N . THR A 1 93 ? 1.570 -1.224 -15.487 1.00 91.56 93 THR A N 1
ATOM 682 C CA . THR A 1 93 ? 1.214 -2.104 -16.614 1.00 91.56 93 THR A CA 1
ATOM 683 C C . THR A 1 93 ? 1.023 -3.540 -16.136 1.00 91.56 93 THR A C 1
ATOM 685 O O . THR A 1 93 ? -0.017 -4.136 -16.403 1.00 91.56 93 THR A O 1
ATOM 688 N N . ALA A 1 94 ? 1.970 -4.066 -15.351 1.00 93.56 94 ALA A N 1
ATOM 689 C CA . ALA A 1 94 ? 1.874 -5.409 -14.789 1.00 93.56 94 ALA A CA 1
ATOM 690 C C . ALA A 1 94 ? 0.617 -5.584 -13.921 1.00 93.56 94 ALA A C 1
ATOM 692 O O . ALA A 1 94 ? -0.061 -6.603 -14.032 1.00 93.56 94 ALA A O 1
ATOM 693 N N . ALA A 1 95 ? 0.265 -4.588 -13.102 1.00 91.62 95 ALA A N 1
ATOM 694 C CA . ALA A 1 95 ? -0.898 -4.650 -12.219 1.00 91.62 95 ALA A CA 1
ATOM 695 C C . ALA A 1 95 ? -2.223 -4.782 -12.979 1.00 91.62 95 ALA A C 1
ATOM 697 O O . ALA A 1 95 ? -3.103 -5.516 -12.537 1.00 91.62 95 ALA A O 1
ATOM 698 N N . ARG A 1 96 ? -2.349 -4.137 -14.147 1.00 89.12 96 ARG A N 1
ATOM 699 C CA . ARG A 1 96 ? -3.543 -4.235 -15.009 1.00 89.12 96 ARG A CA 1
ATOM 700 C C . ARG A 1 96 ? -3.738 -5.620 -15.616 1.00 89.12 96 ARG A C 1
ATOM 702 O O . ARG A 1 96 ? -4.847 -5.957 -16.011 1.00 89.12 96 ARG A O 1
ATOM 709 N N . GLU A 1 97 ? -2.666 -6.393 -15.721 1.00 91.06 97 GLU A N 1
ATOM 710 C CA . GLU A 1 97 ? -2.697 -7.759 -16.236 1.00 91.06 97 GLU A CA 1
ATOM 711 C C . GLU A 1 97 ? -2.861 -8.804 -15.127 1.00 91.06 97 GLU A C 1
ATOM 713 O O . GLU A 1 97 ? -2.953 -9.989 -15.437 1.00 91.06 97 GLU A O 1
ATOM 718 N N . CYS A 1 98 ? -2.803 -8.407 -13.854 1.00 93.25 98 CYS A N 1
ATOM 719 C CA . CYS A 1 98 ? -2.934 -9.327 -12.726 1.00 93.25 98 CYS A CA 1
ATOM 720 C C . CYS A 1 98 ? -4.397 -9.556 -12.359 1.00 93.25 98 CYS A C 1
ATOM 722 O O . CYS A 1 98 ? -5.261 -8.718 -12.621 1.00 93.25 98 CYS A O 1
ATOM 724 N N . SER A 1 99 ? -4.668 -10.670 -11.684 1.00 93.62 99 SER A N 1
ATOM 725 C CA . SER A 1 99 ? -6.017 -11.073 -11.278 1.00 93.62 99 SER A CA 1
ATOM 726 C C . SER A 1 99 ? -6.580 -10.294 -10.073 1.00 93.62 99 SER A C 1
ATOM 728 O O . SER A 1 99 ? -7.148 -10.896 -9.159 1.00 93.62 99 SER A O 1
ATOM 730 N N . PHE A 1 100 ? -6.399 -8.972 -10.024 1.00 92.38 100 PHE A N 1
ATOM 731 C CA . PHE A 1 100 ? -7.047 -8.126 -9.020 1.00 92.38 100 PHE A CA 1
ATOM 732 C C . PHE A 1 100 ? -8.495 -7.837 -9.411 1.00 92.38 100 PHE A C 1
ATOM 734 O O . PHE A 1 100 ? -8.789 -7.605 -10.584 1.00 92.38 100 PHE A O 1
ATOM 741 N N . ASP A 1 101 ? -9.385 -7.770 -8.421 1.00 91.81 101 ASP A N 1
ATOM 742 C CA . ASP A 1 101 ? -10.675 -7.120 -8.632 1.00 91.81 101 ASP A CA 1
ATOM 743 C C . ASP A 1 101 ? -10.444 -5.603 -8.809 1.00 91.81 101 ASP A C 1
ATOM 745 O O . ASP A 1 101 ? -9.842 -4.974 -7.930 1.00 91.81 101 ASP A O 1
ATOM 749 N N . PRO A 1 102 ? -10.870 -4.995 -9.935 1.00 87.00 102 PRO A N 1
ATOM 750 C CA . PRO A 1 102 ? -10.589 -3.588 -10.203 1.00 87.00 102 PRO A CA 1
ATOM 751 C C . PRO A 1 102 ? -11.214 -2.630 -9.183 1.00 87.00 102 PRO A C 1
ATOM 753 O O . PRO A 1 102 ? -10.618 -1.593 -8.891 1.00 87.00 102 PRO A O 1
ATOM 756 N N . GLY A 1 103 ? -12.393 -2.966 -8.646 1.00 89.69 103 GLY A N 1
ATOM 757 C CA . GLY A 1 103 ? -13.071 -2.164 -7.629 1.00 89.69 103 GLY A CA 1
ATOM 758 C C . GLY A 1 103 ? -12.335 -2.241 -6.299 1.00 89.69 103 GLY A C 1
ATOM 759 O O . GLY A 1 103 ? -11.944 -1.214 -5.751 1.00 89.69 103 GLY A O 1
ATOM 760 N N . ALA A 1 104 ? -12.031 -3.457 -5.849 1.00 91.88 104 ALA A N 1
ATOM 761 C CA . ALA A 1 104 ? -11.294 -3.706 -4.618 1.00 91.88 104 ALA A CA 1
ATOM 762 C C . ALA A 1 104 ? -9.909 -3.042 -4.633 1.00 91.88 104 ALA A C 1
ATOM 764 O O . ALA A 1 104 ? -9.483 -2.442 -3.644 1.00 91.88 104 ALA A O 1
ATOM 765 N N . LEU A 1 105 ? -9.209 -3.090 -5.772 1.00 90.50 105 LEU A N 1
ATOM 766 C CA . LEU A 1 105 ? -7.902 -2.457 -5.918 1.00 90.50 105 LEU A CA 1
ATOM 767 C C . LEU A 1 105 ? -7.997 -0.924 -5.879 1.00 90.50 105 LEU A C 1
ATOM 769 O O . LEU A 1 105 ? -7.173 -0.285 -5.218 1.00 90.50 105 LEU A O 1
ATOM 773 N N . ALA A 1 106 ? -8.994 -0.338 -6.551 1.00 89.88 106 ALA A N 1
ATOM 774 C CA . ALA A 1 106 ? -9.241 1.106 -6.536 1.00 89.88 106 ALA A CA 1
ATOM 775 C C . ALA A 1 106 ? -9.613 1.608 -5.130 1.00 89.88 106 ALA A C 1
ATOM 777 O O . ALA A 1 106 ? -9.076 2.614 -4.658 1.00 89.88 106 ALA A O 1
ATOM 778 N N . ASP A 1 107 ? -10.439 0.845 -4.418 1.00 91.25 107 ASP A N 1
ATOM 779 C CA . ASP A 1 107 ? -10.899 1.145 -3.060 1.00 91.25 107 ASP A CA 1
ATOM 780 C C . ASP A 1 107 ? -9.889 0.759 -1.970 1.00 91.25 107 ASP A C 1
ATOM 782 O O . ASP A 1 107 ? -10.163 0.895 -0.768 1.00 91.25 107 ASP A O 1
ATOM 786 N N . ALA A 1 108 ? -8.704 0.306 -2.389 1.00 93.38 108 ALA A N 1
ATOM 787 C CA . ALA A 1 108 ? -7.620 -0.163 -1.541 1.00 93.38 108 ALA A CA 1
ATOM 788 C C . ALA A 1 108 ? -8.089 -1.172 -0.478 1.00 93.38 108 ALA A C 1
ATOM 790 O O . ALA A 1 108 ? -7.770 -1.047 0.707 1.00 93.38 108 ALA A O 1
ATOM 791 N N . GLU A 1 109 ? -8.913 -2.133 -0.884 1.00 95.06 109 GLU A N 1
ATOM 792 C CA . GLU A 1 109 ? -9.452 -3.148 0.006 1.00 95.06 109 GLU A CA 1
ATOM 793 C C . GLU A 1 109 ? -8.370 -4.062 0.573 1.00 95.06 109 GLU A C 1
ATOM 795 O O . GLU A 1 109 ? -7.453 -4.503 -0.118 1.00 95.06 109 GLU A O 1
ATOM 800 N N . ALA A 1 110 ? -8.550 -4.442 1.837 1.00 95.12 110 ALA A N 1
ATOM 801 C CA . ALA A 1 110 ? -7.683 -5.390 2.520 1.00 95.12 110 ALA A CA 1
ATOM 802 C C . ALA A 1 110 ? -7.519 -6.723 1.768 1.00 95.12 110 ALA A C 1
ATOM 804 O O . ALA A 1 110 ? -6.483 -7.360 1.915 1.00 95.12 110 ALA A O 1
ATOM 805 N N . SER A 1 111 ? -8.501 -7.132 0.958 1.00 94.44 111 SER A N 1
ATOM 806 C CA . SER A 1 111 ? -8.460 -8.346 0.131 1.00 94.44 111 SER A CA 1
ATOM 807 C C . SER A 1 111 ? -7.328 -8.343 -0.906 1.00 94.44 111 SER A C 1
ATOM 809 O O . SER A 1 111 ? -6.880 -9.409 -1.312 1.00 94.44 111 SER A O 1
ATOM 811 N N . CYS A 1 112 ? -6.813 -7.175 -1.301 1.00 94.38 112 CYS A N 1
ATOM 812 C CA . CYS A 1 112 ? -5.735 -7.060 -2.286 1.00 94.38 112 CYS A CA 1
ATOM 813 C C . CYS A 1 112 ? -4.318 -7.169 -1.693 1.00 94.38 112 CYS A C 1
ATOM 815 O O . CYS A 1 112 ? -3.347 -7.196 -2.451 1.00 94.38 112 CYS A O 1
ATOM 817 N N . SER A 1 113 ? -4.162 -7.198 -0.364 1.00 95.75 113 SER A N 1
ATOM 818 C CA . SER A 1 113 ? -2.857 -7.284 0.307 1.00 95.75 113 SER A CA 1
ATOM 819 C C . SER A 1 113 ? -2.916 -8.178 1.530 1.00 95.75 113 SER A C 1
ATOM 821 O O . SER A 1 113 ? -3.634 -7.893 2.489 1.00 95.75 113 SER A O 1
ATOM 823 N N . SER A 1 114 ? -2.056 -9.191 1.579 1.00 95.81 114 SER A N 1
ATOM 824 C CA . SER A 1 114 ? -2.018 -10.105 2.723 1.00 95.81 114 SER A CA 1
ATOM 825 C C . SER A 1 114 ? -1.601 -9.423 4.022 1.00 95.81 114 SER A C 1
ATOM 827 O O . SER A 1 114 ? -2.053 -9.828 5.093 1.00 95.81 114 SER A O 1
ATOM 829 N N . LYS A 1 115 ? -0.777 -8.363 3.969 1.00 96.12 115 LYS A N 1
ATOM 830 C CA . LYS A 1 115 ? -0.417 -7.594 5.172 1.00 96.12 115 LYS A CA 1
ATOM 831 C C . LYS A 1 115 ? -1.614 -6.821 5.708 1.00 96.12 115 LYS A C 1
ATOM 833 O O . LYS A 1 115 ? -1.873 -6.879 6.909 1.00 96.12 115 LYS A O 1
ATOM 838 N N . THR A 1 116 ? -2.352 -6.135 4.835 1.00 96.44 116 THR A N 1
ATOM 839 C CA . THR A 1 116 ? -3.552 -5.392 5.236 1.00 96.44 116 THR A CA 1
ATOM 840 C C . THR A 1 116 ? -4.631 -6.351 5.719 1.00 96.44 116 THR A C 1
ATOM 842 O O . THR A 1 116 ? -5.186 -6.145 6.794 1.00 96.44 116 THR A O 1
ATOM 845 N N . GLN A 1 117 ? -4.867 -7.452 5.003 1.00 96.44 117 GLN A N 1
ATOM 846 C CA . GLN A 1 117 ? -5.787 -8.503 5.426 1.00 96.44 117 GLN A CA 1
ATOM 847 C C . GLN A 1 117 ? -5.425 -9.036 6.816 1.00 96.44 117 GLN A C 1
ATOM 849 O O . GLN A 1 117 ? -6.272 -9.049 7.710 1.00 96.44 117 GLN A O 1
ATOM 854 N N . PHE A 1 118 ? -4.170 -9.436 7.033 1.00 96.88 118 PHE A N 1
ATOM 855 C CA . PHE A 1 118 ? -3.709 -9.946 8.323 1.00 96.88 118 PHE A CA 1
ATOM 856 C C . PHE A 1 118 ? -3.855 -8.906 9.439 1.00 96.88 118 PHE A C 1
ATOM 858 O O . PHE A 1 118 ? -4.337 -9.231 10.525 1.00 96.88 118 PHE A O 1
ATOM 865 N N . LEU A 1 119 ? -3.493 -7.648 9.169 1.00 96.88 119 LEU A N 1
ATOM 866 C CA . LEU A 1 119 ? -3.657 -6.551 10.118 1.00 96.88 119 LEU A CA 1
ATOM 867 C C . LEU A 1 119 ? -5.122 -6.391 10.536 1.00 96.88 119 LEU A C 1
ATOM 869 O O . LEU A 1 119 ? -5.396 -6.329 11.731 1.00 96.88 119 LEU A O 1
ATOM 873 N N . MET A 1 120 ? -6.062 -6.381 9.588 1.00 96.94 120 MET A N 1
ATOM 874 C CA . MET A 1 120 ? -7.488 -6.242 9.901 1.00 96.94 120 MET A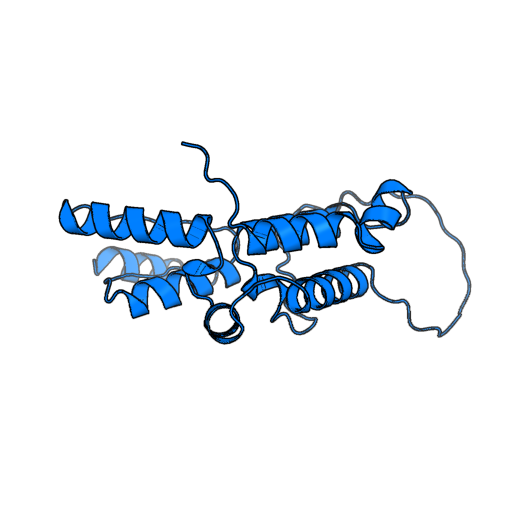 CA 1
ATOM 875 C C . MET A 1 120 ? -7.997 -7.388 10.787 1.00 96.94 120 MET A C 1
ATOM 877 O O . MET A 1 120 ? -8.696 -7.134 11.767 1.00 96.94 120 MET A O 1
ATOM 881 N N . HIS A 1 121 ? -7.573 -8.630 10.525 1.00 95.81 121 HIS A N 1
ATOM 882 C CA . HIS A 1 121 ? -7.897 -9.772 11.391 1.00 95.81 121 HIS A CA 1
ATOM 883 C C . HIS A 1 121 ? -7.326 -9.610 12.809 1.00 95.81 121 HIS A C 1
ATOM 885 O O . HIS A 1 121 ? -7.990 -9.928 13.797 1.00 95.81 121 HIS A O 1
ATOM 891 N N . MET A 1 122 ? -6.097 -9.101 12.927 1.00 96.00 122 MET A N 1
ATOM 892 C CA . MET A 1 122 ? -5.457 -8.856 14.221 1.00 96.00 122 MET A CA 1
ATOM 893 C C . MET A 1 122 ? -6.145 -7.734 15.005 1.00 96.00 122 MET A C 1
ATOM 895 O O . MET A 1 122 ? -6.372 -7.887 16.205 1.00 96.00 122 MET A O 1
ATOM 899 N N . LEU A 1 123 ? -6.510 -6.633 14.343 1.00 96.38 123 LEU A N 1
ATOM 900 C CA . LEU A 1 123 ? -7.216 -5.510 14.963 1.00 96.38 123 LEU A CA 1
ATOM 901 C C . LEU A 1 123 ? -8.600 -5.926 15.472 1.00 96.38 123 LEU A C 1
ATOM 903 O O . LEU A 1 123 ? -8.949 -5.617 16.610 1.00 96.38 123 LEU A O 1
ATOM 907 N N . GLU A 1 124 ? -9.349 -6.691 14.678 1.00 95.19 124 GLU A N 1
ATOM 908 C CA . GLU A 1 124 ? -10.643 -7.254 15.078 1.00 95.19 124 GLU A CA 1
ATOM 909 C C . GLU A 1 124 ? -10.503 -8.150 16.321 1.00 95.19 124 GLU A C 1
ATOM 911 O O . GLU A 1 124 ? -11.255 -8.036 17.296 1.00 95.19 124 GLU A O 1
ATOM 916 N N . ARG A 1 125 ? -9.477 -9.008 16.343 1.00 95.62 125 ARG A N 1
ATOM 917 C CA . ARG A 1 125 ? -9.180 -9.858 17.501 1.00 95.62 125 ARG A CA 1
ATOM 918 C C . ARG A 1 125 ? -8.822 -9.040 18.743 1.00 95.62 125 ARG A C 1
ATOM 920 O O . ARG A 1 125 ? -9.304 -9.339 19.830 1.00 95.62 125 ARG A O 1
ATOM 927 N N . PHE A 1 126 ? -7.992 -8.011 18.612 1.00 94.94 126 PHE A N 1
ATOM 928 C CA . PHE A 1 126 ? -7.641 -7.155 19.745 1.00 94.94 126 PHE A CA 1
ATOM 929 C C . PHE A 1 126 ? -8.840 -6.364 20.263 1.00 94.94 126 PHE A C 1
ATOM 931 O O . PHE A 1 126 ? -9.013 -6.279 21.478 1.00 94.94 126 PHE A O 1
ATOM 938 N N . ARG A 1 127 ? -9.722 -5.894 19.372 1.00 93.25 127 ARG A N 1
ATOM 939 C CA . ARG A 1 127 ? -10.981 -5.246 19.756 1.00 93.25 127 ARG A CA 1
ATOM 940 C C . ARG A 1 127 ? -11.857 -6.174 20.589 1.00 93.25 127 ARG A C 1
ATOM 942 O O . ARG A 1 127 ? -12.322 -5.772 21.650 1.00 93.25 127 ARG A O 1
ATOM 949 N N . THR A 1 128 ? -12.065 -7.414 20.140 1.00 94.12 128 THR A N 1
ATOM 950 C CA . THR A 1 128 ? -12.896 -8.389 20.875 1.00 94.12 128 THR A CA 1
ATOM 951 C C . THR A 1 128 ? -12.291 -8.787 22.224 1.00 94.12 128 THR A C 1
ATOM 953 O O . THR A 1 128 ? -13.027 -9.121 23.147 1.00 94.12 128 THR A O 1
ATOM 956 N N . GLN A 1 129 ? -10.968 -8.686 22.369 1.00 95.38 129 GLN A N 1
ATOM 957 C CA . GLN A 1 129 ? -10.244 -8.913 23.625 1.00 95.38 129 GLN A CA 1
ATOM 958 C C . GLN A 1 129 ? -10.155 -7.664 24.524 1.00 95.38 129 GLN A C 1
ATOM 960 O O . GLN A 1 129 ? -9.637 -7.753 25.635 1.00 95.38 129 GLN A O 1
ATOM 965 N N . GLY A 1 130 ? -10.648 -6.504 24.075 1.00 93.62 130 GLY A N 1
ATOM 966 C CA . GLY A 1 130 ? -10.584 -5.244 24.825 1.00 93.62 130 GLY A CA 1
ATOM 967 C C . GLY A 1 130 ? -9.195 -4.592 24.851 1.00 93.62 130 GLY A C 1
ATOM 968 O O . GLY A 1 130 ? -8.926 -3.748 25.705 1.00 93.62 130 GLY A O 1
ATOM 969 N N . HIS A 1 131 ? -8.297 -4.974 23.940 1.00 95.12 131 HIS A N 1
ATOM 970 C CA . HIS A 1 131 ? -6.959 -4.400 23.828 1.00 95.12 131 HIS A CA 1
ATOM 971 C C . HIS A 1 131 ? -6.933 -3.192 22.887 1.00 95.12 131 HIS A C 1
ATOM 973 O O . HIS A 1 131 ? -7.627 -3.149 21.872 1.00 95.12 131 HIS A O 1
ATOM 979 N N . ARG A 1 132 ? -6.065 -2.227 23.203 1.00 91.44 132 ARG A N 1
ATOM 980 C CA . ARG A 1 132 ? -5.702 -1.126 22.303 1.00 91.44 132 ARG A CA 1
ATOM 981 C C . ARG A 1 132 ? -4.446 -1.520 21.526 1.00 91.44 132 ARG A C 1
ATOM 983 O O . ARG A 1 132 ? -3.523 -2.093 22.103 1.00 91.44 132 ARG A O 1
ATOM 990 N N . ALA A 1 133 ? -4.415 -1.211 20.235 1.00 93.69 133 ALA A N 1
ATOM 991 C CA . ALA A 1 133 ? -3.293 -1.518 19.355 1.00 93.69 133 ALA A CA 1
ATOM 992 C C . ALA A 1 133 ? -2.694 -0.234 18.778 1.00 93.69 133 ALA A C 1
ATOM 994 O O . ALA A 1 133 ? -3.414 0.724 18.504 1.00 93.69 133 ALA A O 1
ATOM 995 N N . LEU A 1 134 ? -1.378 -0.238 18.575 1.00 94.44 134 LEU A N 1
ATOM 996 C CA . LEU A 1 134 ? -0.648 0.830 17.903 1.00 94.44 134 LEU A CA 1
ATOM 997 C C . LEU A 1 134 ? -0.027 0.264 16.627 1.00 94.44 134 LEU A C 1
ATOM 999 O O . LEU A 1 134 ? 0.698 -0.730 16.677 1.00 94.44 134 LEU A O 1
ATOM 1003 N N . VAL A 1 135 ? -0.341 0.883 15.491 1.00 94.44 135 VAL A N 1
ATOM 1004 C CA . VAL A 1 135 ? 0.138 0.468 14.169 1.00 94.44 135 VAL A CA 1
ATOM 1005 C C . VAL A 1 135 ? 1.112 1.519 13.656 1.00 94.44 135 VAL A C 1
ATOM 1007 O O . VAL A 1 135 ? 0.786 2.702 13.623 1.00 94.44 135 VAL A O 1
ATOM 1010 N N . PHE A 1 136 ? 2.299 1.079 13.245 1.00 93.38 136 PHE A N 1
ATOM 1011 C CA . PHE A 1 136 ? 3.322 1.937 12.656 1.00 93.38 136 PHE A CA 1
ATOM 1012 C C . PHE A 1 136 ? 3.566 1.545 11.203 1.00 93.38 136 PHE A C 1
ATOM 1014 O O . PHE A 1 136 ? 3.590 0.362 10.867 1.00 93.38 136 PHE A O 1
ATOM 1021 N N . SER A 1 137 ? 3.805 2.543 10.359 1.00 90.81 137 SER A N 1
ATOM 1022 C CA . SER A 1 137 ? 4.292 2.365 8.994 1.00 90.81 137 SER A CA 1
ATOM 1023 C C . SER A 1 137 ? 5.239 3.508 8.654 1.00 90.81 137 SER A C 1
ATOM 1025 O O . SER A 1 137 ? 5.046 4.631 9.117 1.00 90.81 137 SER A O 1
ATOM 1027 N N . GLN A 1 138 ? 6.258 3.217 7.848 1.00 87.88 138 GLN A N 1
ATOM 1028 C CA . GLN A 1 138 ? 7.148 4.243 7.299 1.00 87.88 138 GLN A CA 1
ATOM 1029 C C . GLN A 1 138 ? 6.497 5.002 6.131 1.00 87.88 138 GLN A C 1
ATOM 1031 O O . GLN A 1 138 ? 6.926 6.105 5.829 1.00 87.88 138 GLN A O 1
ATOM 1036 N N . SER A 1 139 ? 5.455 4.437 5.509 1.00 88.19 139 SER A N 1
ATOM 1037 C CA . SER A 1 139 ? 4.774 5.005 4.342 1.00 88.19 139 SER A CA 1
ATOM 1038 C C . SER A 1 139 ? 3.421 5.604 4.724 1.00 88.19 139 SER A C 1
ATOM 1040 O O . SER A 1 139 ? 2.527 4.880 5.181 1.00 88.19 139 SER A O 1
ATOM 1042 N N . GLN A 1 140 ? 3.237 6.903 4.459 1.00 89.19 140 GLN A N 1
ATOM 1043 C CA . GLN A 1 140 ? 1.940 7.576 4.636 1.00 89.19 140 GLN A CA 1
ATOM 1044 C C . GLN A 1 140 ? 0.865 6.982 3.722 1.00 89.19 140 GLN A C 1
ATOM 1046 O O . GLN A 1 140 ? -0.242 6.733 4.186 1.00 89.19 140 GLN A O 1
ATOM 1051 N N . ALA A 1 141 ? 1.211 6.636 2.478 1.00 90.25 141 ALA A N 1
ATOM 1052 C CA . ALA A 1 141 ? 0.283 5.987 1.550 1.00 90.25 141 ALA A CA 1
ATOM 1053 C C . ALA A 1 141 ? -0.244 4.650 2.103 1.00 90.25 141 ALA A C 1
ATOM 1055 O O . ALA A 1 141 ? -1.421 4.327 1.965 1.00 90.25 141 ALA A O 1
ATOM 1056 N N . THR A 1 142 ? 0.605 3.880 2.790 1.00 91.81 142 THR A N 1
ATOM 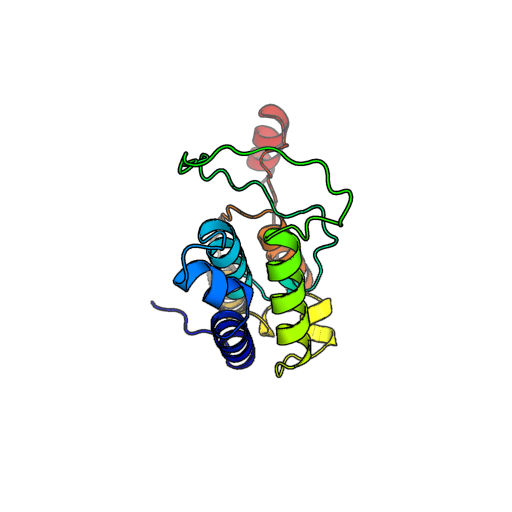1057 C CA . THR A 1 142 ? 0.166 2.646 3.461 1.00 91.81 142 THR A CA 1
ATOM 1058 C C . THR A 1 142 ? -0.724 2.948 4.670 1.00 91.81 142 THR A C 1
ATOM 1060 O O . THR A 1 142 ? -1.703 2.239 4.893 1.00 91.81 142 THR A O 1
ATOM 1063 N N . LEU A 1 143 ? -0.441 4.011 5.434 1.00 93.56 143 LEU A N 1
ATOM 1064 C CA . LEU A 1 143 ? -1.338 4.462 6.507 1.00 93.56 143 LEU A CA 1
ATOM 1065 C C . LEU A 1 143 ? -2.702 4.903 5.963 1.00 93.56 143 LEU A C 1
ATOM 1067 O O . LEU A 1 143 ? -3.709 4.605 6.597 1.00 93.56 143 LEU A O 1
ATOM 1071 N N . ASP A 1 144 ? -2.759 5.523 4.781 1.00 93.88 144 ASP A N 1
ATOM 1072 C CA . ASP A 1 144 ? -4.019 5.882 4.118 1.00 93.88 144 ASP A CA 1
ATOM 1073 C C . ASP A 1 144 ? -4.833 4.633 3.750 1.00 93.88 144 ASP A C 1
ATOM 1075 O O . ASP A 1 144 ? -6.041 4.583 3.984 1.00 93.88 144 ASP A O 1
ATOM 1079 N N . VAL A 1 145 ? -4.173 3.593 3.224 1.00 95.44 145 VAL A N 1
ATOM 1080 C CA . VAL A 1 145 ? -4.803 2.289 2.956 1.00 95.44 145 VAL A CA 1
ATOM 1081 C C . VAL A 1 145 ? -5.356 1.677 4.244 1.00 95.44 145 VAL A C 1
ATOM 1083 O O . VAL A 1 145 ? -6.506 1.235 4.278 1.00 95.44 145 VAL A O 1
ATOM 1086 N N . ILE A 1 146 ? -4.557 1.649 5.313 1.00 95.81 146 ILE A N 1
ATOM 1087 C CA . ILE A 1 146 ? -4.973 1.088 6.605 1.00 95.81 146 ILE A CA 1
ATOM 1088 C C . ILE A 1 146 ? -6.168 1.869 7.151 1.00 95.81 146 ILE A C 1
ATOM 1090 O O . ILE A 1 146 ? -7.165 1.259 7.529 1.00 95.81 146 ILE A O 1
ATOM 1094 N N . GLN A 1 147 ? -6.100 3.200 7.136 1.00 95.56 147 GLN A N 1
ATOM 1095 C CA . GLN A 1 147 ? -7.163 4.079 7.608 1.00 95.56 147 GLN A CA 1
ATOM 1096 C C . GLN A 1 147 ? -8.496 3.780 6.913 1.00 95.56 147 GLN A C 1
ATOM 1098 O O . GLN A 1 147 ? -9.483 3.534 7.602 1.00 95.56 147 GLN A O 1
ATOM 1103 N N . ARG A 1 148 ? -8.523 3.696 5.575 1.00 95.56 148 ARG A N 1
ATOM 1104 C CA . ARG A 1 148 ? -9.755 3.365 4.831 1.00 95.56 148 ARG A CA 1
ATOM 1105 C C . ARG A 1 148 ? -10.356 2.027 5.262 1.00 95.56 148 ARG A C 1
ATOM 1107 O O . ARG A 1 148 ? -11.570 1.903 5.392 1.00 95.56 148 ARG A O 1
ATOM 1114 N N . ASN A 1 149 ? -9.519 1.014 5.491 1.00 97.31 149 ASN A N 1
ATOM 1115 C CA . ASN A 1 149 ? -9.992 -0.308 5.910 1.00 97.31 149 ASN A CA 1
ATOM 1116 C C . ASN A 1 149 ? -10.491 -0.322 7.364 1.00 97.31 149 ASN A C 1
ATOM 1118 O O . ASN A 1 149 ? -11.480 -0.988 7.663 1.00 97.31 149 ASN A O 1
ATOM 1122 N N . VAL A 1 150 ? -9.848 0.434 8.254 1.00 96.25 150 VAL A N 1
ATOM 1123 C CA . VAL A 1 150 ? -10.258 0.618 9.657 1.00 96.25 150 VAL A CA 1
ATOM 1124 C C . VAL A 1 150 ? -11.592 1.370 9.746 1.00 96.25 150 VAL A C 1
ATOM 1126 O O . VAL A 1 150 ? -12.486 0.926 10.467 1.00 96.25 150 VAL A O 1
ATOM 1129 N N . GLU A 1 151 ? -11.765 2.436 8.959 1.00 95.62 151 GLU A N 1
ATOM 1130 C CA . GLU A 1 151 ? -13.025 3.182 8.829 1.00 95.62 151 GLU A CA 1
ATOM 1131 C C . GLU A 1 151 ? -14.154 2.288 8.302 1.00 95.62 151 GLU A C 1
ATOM 1133 O O . GLU A 1 151 ? -15.228 2.225 8.902 1.00 95.62 151 GLU A O 1
ATOM 1138 N N . ARG A 1 152 ? -13.897 1.526 7.228 1.00 95.19 152 ARG A N 1
ATOM 1139 C CA . ARG A 1 152 ? -14.859 0.573 6.646 1.00 95.19 152 ARG A CA 1
ATOM 1140 C C . ARG A 1 152 ? -15.277 -0.517 7.641 1.00 95.19 152 ARG A C 1
ATOM 1142 O O . ARG A 1 152 ? -16.419 -0.964 7.611 1.00 95.19 152 ARG A O 1
ATOM 1149 N N . ALA A 1 153 ? -14.372 -0.925 8.530 1.00 94.62 153 ALA A N 1
ATOM 1150 C CA . ALA A 1 153 ? -14.644 -1.892 9.592 1.00 94.62 153 ALA A CA 1
ATOM 1151 C C . ALA A 1 153 ? -15.327 -1.279 10.835 1.00 94.62 153 ALA A C 1
ATOM 1153 O O . ALA A 1 153 ? -15.611 -2.005 11.789 1.00 94.62 153 ALA A O 1
ATOM 1154 N N . GLY A 1 154 ? -15.578 0.037 10.857 1.00 94.12 154 GLY A N 1
ATOM 1155 C CA . GLY A 1 154 ? -16.202 0.728 11.989 1.00 94.12 154 GLY A CA 1
ATOM 1156 C C . GLY A 1 154 ? -15.336 0.756 13.254 1.00 94.12 154 GLY A C 1
ATOM 1157 O O . GLY A 1 154 ? -15.865 0.809 14.364 1.00 94.12 154 GLY A O 1
ATOM 1158 N N . LEU A 1 155 ? -14.011 0.671 13.110 1.00 92.56 155 LEU A N 1
ATOM 1159 C CA . LEU A 1 155 ? -13.073 0.694 14.231 1.00 92.56 155 LEU A CA 1
ATOM 1160 C C . LEU A 1 155 ? -12.748 2.138 14.628 1.00 92.56 155 LEU A C 1
ATOM 1162 O O . LEU A 1 155 ? -12.440 2.968 13.776 1.00 92.56 155 LEU A O 1
ATOM 1166 N N . SER A 1 156 ? -12.759 2.434 15.930 1.00 91.75 156 SER A N 1
ATOM 1167 C CA . SER A 1 156 ? -12.256 3.714 16.430 1.00 91.75 156 SER A CA 1
ATOM 1168 C C . SER A 1 156 ? -10.731 3.746 16.348 1.00 91.75 156 SER A C 1
ATOM 1170 O O . SER A 1 156 ? -10.046 2.806 16.757 1.00 91.75 156 SER A O 1
ATOM 1172 N N . PHE A 1 157 ? -10.187 4.836 15.818 1.00 93.00 157 PHE A N 1
ATOM 1173 C CA . PHE A 1 157 ? -8.748 5.013 15.694 1.00 93.00 157 PHE A CA 1
ATOM 1174 C C . PHE A 1 157 ? -8.363 6.483 15.824 1.00 93.00 157 PHE A C 1
ATOM 1176 O O . PHE A 1 157 ? -9.190 7.387 15.714 1.00 93.00 157 PHE A O 1
ATOM 1183 N N . LEU A 1 158 ? -7.070 6.694 16.035 1.00 91.38 158 LEU A N 1
ATOM 1184 C CA . LEU A 1 158 ? -6.424 7.992 16.015 1.00 91.38 158 LEU A CA 1
ATOM 1185 C C . LEU A 1 158 ? -5.166 7.876 15.155 1.00 91.38 158 LEU A C 1
ATOM 1187 O O . LEU A 1 158 ? -4.410 6.913 15.290 1.00 91.38 158 LEU A O 1
ATOM 1191 N N . ARG A 1 159 ? -4.926 8.874 14.303 1.00 89.56 159 ARG A N 1
ATOM 1192 C CA . ARG A 1 159 ? -3.735 8.951 13.455 1.00 89.56 159 ARG A CA 1
ATOM 1193 C C . ARG A 1 159 ? -2.850 10.135 13.834 1.00 89.56 159 ARG A C 1
ATOM 1195 O O . ARG A 1 159 ? -3.329 11.254 14.052 1.00 89.56 159 ARG A O 1
ATOM 1202 N N . VAL A 1 160 ? -1.547 9.871 13.874 1.00 85.88 160 VAL A N 1
ATOM 1203 C CA . VAL A 1 160 ? -0.488 10.860 14.084 1.00 85.88 160 VAL A CA 1
ATOM 1204 C C . VAL A 1 160 ? 0.563 10.661 12.997 1.00 85.88 160 VAL A C 1
ATOM 1206 O O . VAL A 1 160 ? 1.219 9.624 12.964 1.00 85.88 160 VAL A O 1
ATOM 1209 N N . ASP A 1 161 ? 0.734 11.662 12.137 1.00 83.00 161 ASP A N 1
ATOM 1210 C CA . ASP A 1 161 ? 1.765 11.673 11.095 1.00 83.00 161 ASP A CA 1
ATOM 1211 C C . ASP A 1 161 ? 2.938 12.587 11.489 1.00 83.00 161 ASP A C 1
ATOM 1213 O O . ASP A 1 161 ? 2.806 13.478 12.330 1.00 83.00 161 ASP A O 1
ATOM 1217 N N . GLY A 1 162 ? 4.095 12.415 10.843 1.00 68.25 162 GLY A N 1
ATOM 1218 C CA . GLY A 1 162 ? 5.319 13.172 11.155 1.00 68.25 162 GLY A CA 1
ATOM 1219 C C . GLY A 1 162 ? 5.239 14.691 10.932 1.00 68.25 162 GLY A C 1
ATOM 1220 O O . GLY A 1 162 ? 6.092 15.418 11.429 1.00 68.25 162 GLY A O 1
ATOM 1221 N N . LYS A 1 163 ? 4.212 15.187 10.228 1.00 62.88 163 LYS A N 1
ATOM 1222 C CA . LYS A 1 163 ? 3.968 16.629 10.013 1.00 62.88 163 LYS A CA 1
ATOM 1223 C C . LYS A 1 163 ? 3.202 17.297 11.168 1.00 62.88 163 LYS A C 1
ATOM 1225 O O . LYS A 1 163 ? 2.971 18.502 11.131 1.00 62.88 163 LYS A O 1
ATOM 1230 N N . VAL A 1 164 ? 2.787 16.533 12.180 1.00 62.34 164 VAL A N 1
ATOM 1231 C CA . VAL A 1 164 ? 2.034 17.033 13.335 1.00 62.34 164 VAL A CA 1
ATOM 1232 C C . VAL A 1 164 ? 2.998 17.629 14.369 1.00 62.34 164 VAL A C 1
ATOM 1234 O O . VAL A 1 164 ? 3.971 16.981 14.763 1.00 62.34 164 VAL A O 1
ATOM 1237 N N . SER A 1 165 ? 2.738 18.862 14.820 1.00 67.94 165 SER A N 1
ATOM 1238 C CA . SER A 1 165 ? 3.559 19.524 15.844 1.00 67.94 165 SER A CA 1
ATOM 1239 C C . SER A 1 165 ? 3.596 18.713 17.147 1.00 67.94 165 SER A C 1
ATOM 1241 O O . SER A 1 165 ? 2.705 17.909 17.431 1.00 67.94 165 SER A O 1
ATOM 1243 N N . ALA A 1 166 ? 4.638 18.911 17.962 1.00 68.38 166 ALA A N 1
ATOM 1244 C CA . ALA A 1 166 ? 4.783 18.191 19.229 1.00 68.38 166 ALA A CA 1
ATOM 1245 C C . ALA A 1 166 ? 3.574 18.383 20.165 1.00 68.38 166 ALA A C 1
ATOM 1247 O O . ALA A 1 166 ? 3.161 17.426 20.822 1.00 68.38 166 ALA A O 1
ATOM 1248 N N . ASP A 1 167 ? 2.983 19.578 20.151 1.00 67.00 167 ASP A N 1
ATOM 1249 C CA . ASP A 1 167 ? 1.830 19.939 20.977 1.00 67.00 167 ASP A CA 1
ATOM 1250 C C . ASP A 1 167 ? 0.543 19.261 20.496 1.00 67.00 167 ASP A C 1
ATOM 1252 O O . ASP A 1 167 ? -0.192 18.681 21.295 1.00 67.00 167 ASP A O 1
ATOM 1256 N N . GLU A 1 168 ? 0.301 19.245 19.182 1.00 66.44 168 GLU A N 1
ATOM 1257 C CA . GLU A 1 168 ? -0.862 18.569 18.596 1.00 66.44 168 GLU A CA 1
ATOM 1258 C C . GLU A 1 168 ? -0.756 17.045 18.756 1.00 66.44 168 GLU A C 1
ATOM 1260 O O . GLU A 1 168 ? -1.745 16.367 19.036 1.00 66.44 168 GLU A O 1
ATOM 1265 N N . ARG A 1 169 ? 0.461 16.490 18.674 1.00 67.75 169 ARG A N 1
ATOM 1266 C CA . ARG A 1 169 ? 0.712 15.082 19.001 1.00 67.75 169 ARG A CA 1
ATOM 1267 C C . ARG A 1 169 ? 0.367 14.781 20.458 1.00 67.75 169 ARG A C 1
ATOM 1269 O O . ARG A 1 169 ? -0.280 13.770 20.717 1.00 67.75 169 ARG A O 1
ATOM 1276 N N . HIS A 1 170 ? 0.802 15.622 21.399 1.00 63.34 170 HIS A N 1
ATOM 1277 C CA . HIS A 1 170 ? 0.526 15.411 22.820 1.00 63.34 170 HIS A CA 1
ATOM 1278 C C . HIS A 1 170 ? -0.977 15.461 23.098 1.00 63.34 170 HIS A C 1
ATOM 1280 O O . HIS A 1 170 ? -1.513 14.540 23.706 1.00 63.34 170 HIS A O 1
ATOM 1286 N N . ARG A 1 171 ? -1.672 16.462 22.546 1.00 72.25 171 ARG A N 1
ATOM 1287 C CA . ARG A 1 171 ? -3.124 16.609 22.674 1.00 72.25 171 ARG A CA 1
ATOM 1288 C C . ARG A 1 171 ? -3.881 15.368 22.201 1.00 72.25 171 ARG A C 1
ATOM 1290 O O . ARG A 1 171 ? -4.691 14.823 22.943 1.00 72.25 171 ARG A O 1
ATOM 1297 N N . ARG A 1 172 ? -3.575 14.890 20.992 1.00 69.06 172 ARG A N 1
ATOM 1298 C CA . ARG A 1 172 ? -4.228 13.710 20.411 1.00 69.06 172 ARG A CA 1
ATOM 1299 C C . ARG A 1 172 ? -3.998 12.445 21.237 1.00 69.06 172 ARG A C 1
ATOM 1301 O O . ARG A 1 172 ? -4.902 11.631 21.362 1.00 69.06 172 ARG A O 1
ATOM 1308 N N . VAL A 1 173 ? -2.809 12.282 21.817 1.00 67.19 173 VAL A N 1
ATOM 1309 C CA . VAL A 1 173 ? -2.489 11.126 22.670 1.00 67.19 173 VAL A CA 1
ATOM 1310 C C . VAL A 1 173 ? -3.210 11.194 24.023 1.00 67.19 173 VAL A C 1
ATOM 1312 O O . VAL A 1 173 ? -3.583 10.151 24.551 1.00 67.19 173 VAL A O 1
ATOM 1315 N N . THR A 1 174 ? -3.423 12.388 24.581 1.00 66.06 174 THR A N 1
ATOM 1316 C CA . THR A 1 174 ? -4.085 12.578 25.884 1.00 66.06 174 THR A CA 1
ATOM 1317 C C . THR A 1 174 ? -5.615 12.460 25.821 1.00 66.06 174 THR A C 1
ATOM 1319 O O . THR A 1 174 ? -6.233 12.159 26.836 1.00 66.06 174 THR A O 1
ATOM 1322 N N . GLU A 1 175 ? -6.236 12.667 24.656 1.00 60.97 175 GLU A N 1
ATOM 1323 C CA . GLU A 1 175 ? -7.700 12.606 24.469 1.00 60.97 175 GLU A CA 1
ATOM 1324 C C . GLU A 1 175 ? -8.266 11.166 24.261 1.00 60.97 175 GLU A C 1
ATOM 1326 O O . GLU A 1 175 ? -9.454 11.019 23.970 1.00 60.97 175 GLU A O 1
ATOM 1331 N N . LEU A 1 176 ? -7.459 10.101 24.436 1.00 53.81 176 LEU A N 1
ATOM 1332 C CA . LEU A 1 176 ? -7.824 8.666 24.287 1.00 53.81 176 LEU A CA 1
ATOM 1333 C C . LEU A 1 176 ? -8.058 7.926 25.615 1.00 53.81 176 LEU A C 1
ATOM 1335 O O . LEU A 1 176 ? -8.826 6.928 25.615 1.00 53.81 176 LEU A O 1
#

Foldseek 3Di:
DDFDWDQLLVQLLVQLCVAPQVVCVVVVNHDPVLSVLVSVCSQLFLLSLQPDDPPPPPCLDPPDPPPDDDDDDDDDPDPPCPSNNRSSVSSNVSSVVTPDDPVCSPLLHLSRHRVLVVVVVVLVVCVVVVHDDDDDDSDPVSVVSNVSHCVVVVHDDDDDDPVDDPVRVVVSVVVD

Secondary structure (DSSP, 8-state):
---PPPHHHHHHHHHHHTSHHHHHHHTTSS-HHHHHHHHHHHHH-THHHHS--TT----------------------S----HHHHHHHHHHHHHHTSS--HHHHHTT-GGG-HHHHHHHHHHHHHHHTT-------S-HHHHHHHHHHHHHTT-------TTS-HHHHHHHHHT-